Protein AF-A0A4V3GUL8-F1 (afdb_monomer_lite)

Secondary structure (DSSP, 8-state):
-PPEEETTEEE---------TT-EETTEETTB-B-TTSPBPBPTTSSB-B---EEEEEEEEETTEEEEEEEE-SSS-EEEEEEEEE-TT--EEEEEEEE---GGGT----EEEEEE-TTS-EEEEE-S---TT----SS------

Structure (mmCIF, N/CA/C/O backbone):
data_AF-A0A4V3GUL8-F1
#
_entry.id   AF-A0A4V3GUL8-F1
#
loop_
_atom_site.group_PDB
_atom_site.id
_atom_site.type_symbol
_atom_site.label_atom_id
_atom_site.label_alt_id
_atom_site.label_comp_id
_atom_site.label_asym_id
_atom_site.label_entity_id
_atom_site.label_seq_id
_atom_site.pdbx_PDB_ins_code
_atom_site.Cartn_x
_atom_site.Cartn_y
_atom_site.Cartn_z
_atom_site.occupancy
_atom_site.B_iso_or_equiv
_atom_site.auth_seq_id
_atom_site.auth_comp_id
_atom_site.auth_asym_id
_atom_site.auth_atom_id
_atom_site.pdbx_PDB_model_num
ATOM 1 N N . MET A 1 1 ? 7.166 2.038 24.867 1.00 62.81 1 MET A N 1
ATOM 2 C CA . MET A 1 1 ? 6.695 3.409 24.592 1.00 62.81 1 MET A CA 1
ATOM 3 C C . MET A 1 1 ? 6.409 4.070 25.927 1.00 62.81 1 MET A C 1
ATOM 5 O O . MET A 1 1 ? 5.939 3.372 26.817 1.00 62.81 1 MET A O 1
ATOM 9 N N . SER A 1 2 ? 6.728 5.353 26.085 1.00 74.81 2 SER A N 1
ATOM 10 C CA . SER A 1 2 ? 6.256 6.121 27.245 1.00 74.81 2 SER A CA 1
ATOM 11 C C . SER A 1 2 ? 4.749 6.377 27.100 1.00 74.81 2 SER A C 1
ATOM 13 O O . SER A 1 2 ? 4.298 6.517 25.961 1.00 74.81 2 SER A O 1
ATOM 15 N N . PRO A 1 3 ? 3.969 6.400 28.195 1.00 84.88 3 PRO A N 1
ATOM 16 C CA . PRO A 1 3 ? 2.542 6.706 28.131 1.00 84.88 3 PRO A CA 1
ATOM 17 C C . PRO A 1 3 ? 2.310 8.129 27.612 1.00 84.88 3 PRO A C 1
ATOM 19 O O . PRO A 1 3 ? 3.169 9.003 27.753 1.00 84.88 3 PRO A O 1
ATOM 22 N N . VAL A 1 4 ? 1.147 8.347 27.000 1.00 90.06 4 VAL A N 1
ATOM 23 C CA . VAL A 1 4 ? 0.673 9.680 26.612 1.00 90.06 4 VAL A CA 1
ATOM 24 C C . VAL A 1 4 ? -0.334 10.132 27.655 1.00 90.06 4 VAL A C 1
ATOM 26 O O . VAL A 1 4 ? -1.290 9.415 27.928 1.00 90.06 4 VAL A O 1
ATOM 29 N N . THR A 1 5 ? -0.141 11.317 28.222 1.00 92.31 5 THR A N 1
ATOM 30 C CA . THR A 1 5 ? -1.098 11.888 29.172 1.00 92.31 5 THR A CA 1
ATOM 31 C C . THR A 1 5 ? -2.194 12.640 28.414 1.00 92.31 5 THR A C 1
ATOM 33 O O . THR A 1 5 ? -1.900 13.588 27.684 1.00 92.31 5 THR A O 1
ATOM 36 N N . ILE A 1 6 ? -3.452 12.233 28.593 1.00 90.56 6 ILE A N 1
ATOM 37 C CA . ILE A 1 6 ? -4.645 12.884 28.030 1.00 90.56 6 ILE A CA 1
ATOM 38 C C . ILE A 1 6 ? -5.516 13.321 29.206 1.00 90.56 6 ILE A C 1
ATOM 40 O O . ILE A 1 6 ? -5.841 12.507 30.062 1.00 90.56 6 ILE A O 1
ATOM 44 N N . ASP A 1 7 ? -5.825 14.616 29.297 1.00 93.56 7 ASP A N 1
ATOM 45 C CA . ASP A 1 7 ? -6.615 15.207 30.392 1.00 93.56 7 ASP A CA 1
ATOM 46 C C . ASP A 1 7 ? -6.123 14.856 31.815 1.00 93.56 7 ASP A C 1
ATOM 48 O O . ASP A 1 7 ? -6.884 14.845 32.779 1.00 93.56 7 ASP A O 1
ATOM 52 N N . GLY A 1 8 ? -4.815 14.615 31.964 1.00 92.69 8 GLY A N 1
ATOM 53 C CA . GLY A 1 8 ? -4.186 14.257 33.239 1.00 92.69 8 GLY A CA 1
ATOM 54 C C . GLY A 1 8 ? -4.165 12.757 33.551 1.00 92.69 8 GLY A C 1
ATOM 55 O O . GLY A 1 8 ? -3.617 12.380 34.585 1.00 92.69 8 GLY A O 1
ATOM 56 N N . GLU A 1 9 ? -4.697 11.908 32.669 1.00 93.31 9 GLU A N 1
ATOM 57 C CA . GLU A 1 9 ? -4.628 10.450 32.782 1.00 93.31 9 GLU A CA 1
ATOM 58 C C . GLU A 1 9 ? -3.582 9.860 31.832 1.00 93.31 9 GLU A C 1
ATOM 60 O O . GLU A 1 9 ? -3.539 10.174 30.639 1.00 93.31 9 GLU A O 1
ATOM 65 N N . ASP A 1 10 ? -2.743 8.967 32.356 1.00 94.06 10 ASP A N 1
ATOM 66 C CA . ASP A 1 10 ? -1.751 8.255 31.557 1.00 94.06 10 ASP A CA 1
ATOM 67 C C . ASP A 1 10 ? -2.411 7.144 30.736 1.00 94.06 10 ASP A C 1
ATOM 69 O O . ASP A 1 10 ? -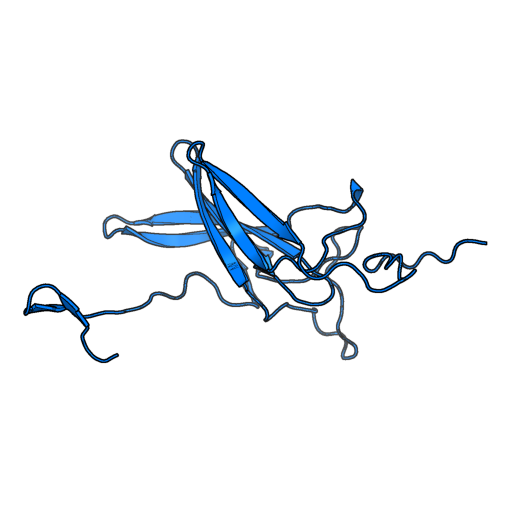2.904 6.146 31.263 1.00 94.06 10 ASP A O 1
ATOM 73 N N . CYS A 1 11 ? -2.365 7.300 29.417 1.00 90.44 11 CYS A N 1
ATOM 74 C CA . CYS A 1 11 ? -2.859 6.338 28.447 1.00 90.44 11 CYS A CA 1
ATOM 75 C C . CYS A 1 11 ? -1.701 5.521 27.862 1.00 90.44 11 CYS A C 1
ATOM 77 O O . CYS A 1 11 ? -0.700 6.060 27.375 1.00 90.44 11 CYS A O 1
ATOM 79 N N . SER A 1 12 ? -1.846 4.193 27.879 1.00 89.62 12 SER A N 1
ATOM 80 C CA . SER A 1 12 ? -0.913 3.299 27.192 1.00 89.62 12 SER A CA 1
ATOM 81 C C . SER A 1 12 ? -1.079 3.437 25.683 1.00 89.62 12 SER A C 1
ATOM 83 O O . SER A 1 12 ? -2.195 3.415 25.167 1.00 89.62 1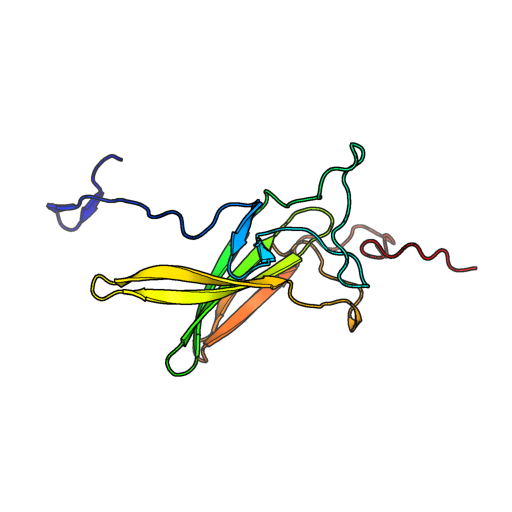2 SER A O 1
ATOM 85 N N . VAL A 1 13 ? 0.040 3.544 24.976 1.00 88.31 13 VAL A N 1
ATOM 86 C CA . VAL A 1 13 ? 0.078 3.605 23.516 1.00 88.31 13 VAL A CA 1
ATOM 87 C C . VAL A 1 13 ? 0.902 2.449 22.963 1.00 88.31 13 VAL A C 1
ATOM 89 O O . VAL A 1 13 ? 1.964 2.091 23.483 1.00 88.31 13 VAL A O 1
ATOM 92 N N . GLY A 1 14 ? 0.391 1.857 21.890 1.00 88.25 14 GLY A N 1
ATOM 93 C CA . GLY A 1 14 ? 0.998 0.742 21.177 1.00 88.25 14 GLY A CA 1
ATOM 94 C C . GLY A 1 14 ? 0.955 0.970 19.673 1.00 88.25 14 GLY A C 1
ATOM 95 O O . GLY A 1 14 ? 0.409 1.960 19.193 1.00 88.25 14 GLY A O 1
ATOM 96 N N . TYR A 1 15 ? 1.546 0.044 18.928 1.00 90.06 15 TYR A N 1
ATOM 97 C CA . TYR A 1 15 ? 1.401 -0.015 17.482 1.00 90.06 15 TYR A CA 1
ATOM 98 C C . TYR A 1 15 ? 1.255 -1.471 17.053 1.00 90.06 15 TYR A C 1
ATOM 100 O O . TYR A 1 15 ? 1.857 -2.367 17.649 1.00 90.06 15 TYR A O 1
ATOM 108 N N . THR A 1 16 ? 0.499 -1.680 15.984 1.00 90.31 16 THR A N 1
ATOM 109 C CA . THR A 1 16 ? 0.440 -2.948 15.262 1.00 90.31 16 THR A CA 1
ATOM 110 C C . THR A 1 16 ? 1.073 -2.720 13.902 1.00 90.31 16 THR A C 1
ATOM 112 O O . THR A 1 16 ? 0.834 -1.702 13.254 1.00 90.31 16 THR A O 1
ATOM 115 N N . THR A 1 17 ? 1.929 -3.645 13.473 1.00 93.56 17 THR A N 1
ATOM 116 C CA . THR A 1 17 ? 2.475 -3.577 12.116 1.00 93.56 17 THR A CA 1
ATOM 117 C C . THR A 1 17 ? 1.383 -4.010 11.146 1.00 93.56 17 THR A C 1
ATOM 119 O O . THR A 1 17 ? 0.949 -5.154 11.217 1.00 93.56 17 THR A O 1
ATOM 122 N N . LEU A 1 18 ? 0.956 -3.113 10.255 1.00 94.19 18 LEU A N 1
ATOM 123 C CA . LEU A 1 18 ? -0.026 -3.445 9.222 1.00 94.19 18 LEU A CA 1
ATOM 124 C C . LEU A 1 18 ? 0.593 -4.356 8.152 1.00 94.19 18 LEU A C 1
ATOM 126 O O . LEU A 1 18 ? 0.075 -5.431 7.885 1.00 94.19 18 LEU A O 1
ATOM 130 N N . ALA A 1 19 ? 1.712 -3.932 7.566 1.00 96.19 19 ALA A N 1
ATOM 131 C CA . ALA A 1 19 ? 2.499 -4.690 6.597 1.00 96.19 19 ALA A CA 1
ATOM 132 C C . ALA A 1 19 ? 3.957 -4.217 6.633 1.00 96.19 19 ALA A C 1
ATOM 134 O O . ALA A 1 19 ? 4.239 -3.068 6.987 1.00 96.19 19 ALA A O 1
ATOM 135 N N . ARG A 1 20 ? 4.881 -5.089 6.240 1.00 96.88 20 ARG A N 1
ATOM 136 C CA . ARG A 1 20 ? 6.279 -4.767 5.951 1.00 96.88 20 ARG A CA 1
ATOM 137 C C . ARG A 1 20 ? 6.565 -5.025 4.482 1.00 96.88 20 ARG A C 1
ATOM 139 O O . ARG A 1 20 ? 6.003 -5.926 3.864 1.00 96.88 20 ARG A O 1
ATOM 146 N N . SER A 1 21 ? 7.474 -4.240 3.923 1.00 97.19 21 SER A N 1
ATOM 147 C CA . SER A 1 21 ? 8.053 -4.529 2.616 1.00 97.19 21 SER A CA 1
ATOM 148 C C . SER A 1 21 ? 8.549 -5.973 2.565 1.00 97.19 21 SER A C 1
ATOM 150 O O . SER A 1 21 ? 9.226 -6.426 3.488 1.00 97.19 21 SER A O 1
ATOM 152 N N . SER A 1 22 ? 8.256 -6.666 1.467 1.00 97.31 22 SER A N 1
ATOM 153 C CA . SER A 1 22 ? 8.524 -8.098 1.252 1.00 97.31 22 SER A CA 1
ATOM 154 C C . SER A 1 22 ? 7.539 -9.077 1.900 1.00 97.31 22 SER A C 1
ATOM 156 O O . SER A 1 22 ? 7.661 -10.278 1.652 1.00 97.31 22 SER A O 1
ATOM 158 N N . ASP A 1 23 ? 6.547 -8.618 2.669 1.00 98.25 23 ASP A N 1
ATOM 159 C CA . ASP A 1 23 ? 5.487 -9.507 3.153 1.00 98.25 23 ASP A CA 1
ATOM 160 C C . ASP A 1 23 ? 4.710 -10.103 1.969 1.00 98.25 23 ASP A C 1
ATOM 162 O O . ASP A 1 23 ? 4.349 -9.403 1.018 1.00 98.25 23 ASP A O 1
ATOM 166 N N . LEU A 1 24 ? 4.420 -11.405 2.033 1.00 98.06 24 LEU A N 1
ATOM 167 C CA . LEU A 1 24 ? 3.557 -12.077 1.066 1.00 98.06 24 LEU A CA 1
ATOM 168 C C . LEU A 1 24 ? 2.098 -11.964 1.522 1.00 98.06 24 LEU A C 1
ATOM 170 O O . LEU A 1 24 ? 1.671 -12.669 2.435 1.00 98.06 24 LEU A O 1
ATOM 174 N N . ILE A 1 25 ? 1.322 -11.103 0.864 1.00 98.50 25 ILE A N 1
ATOM 175 C CA . ILE A 1 25 ? -0.060 -10.784 1.240 1.00 98.50 25 ILE A CA 1
ATOM 176 C C . ILE A 1 25 ? -0.988 -11.166 0.088 1.00 98.50 25 ILE A C 1
ATOM 178 O O . ILE A 1 25 ? -0.916 -10.604 -1.006 1.00 98.50 25 ILE A O 1
ATOM 182 N N . GLY A 1 26 ? -1.861 -12.149 0.316 1.00 97.31 26 GLY A N 1
ATOM 183 C CA . GLY A 1 26 ? -2.791 -12.637 -0.709 1.00 97.31 26 GLY A CA 1
ATOM 184 C C . GLY A 1 26 ? -2.106 -13.133 -1.990 1.00 97.31 26 GLY A C 1
ATOM 185 O O . GLY A 1 26 ? -2.684 -13.034 -3.067 1.00 97.31 26 GLY A O 1
ATOM 186 N N . GLY A 1 27 ? -0.866 -13.628 -1.888 1.00 97.06 27 GLY A N 1
ATOM 187 C CA . GLY A 1 27 ? -0.073 -14.109 -3.026 1.00 97.06 27 GLY A CA 1
ATOM 188 C C . GLY A 1 27 ? 0.771 -13.044 -3.736 1.00 97.06 27 GLY A C 1
ATOM 189 O O . GLY A 1 27 ? 1.531 -13.395 -4.636 1.00 97.06 27 GLY A O 1
ATOM 190 N N . THR A 1 28 ? 0.701 -11.779 -3.316 1.00 97.75 28 THR A N 1
ATOM 191 C CA . THR A 1 28 ? 1.519 -10.684 -3.857 1.00 97.75 28 THR A CA 1
ATOM 192 C C . THR A 1 28 ? 2.565 -10.248 -2.836 1.00 97.75 28 THR A C 1
ATOM 194 O O . THR A 1 28 ? 2.257 -10.096 -1.656 1.00 97.75 28 THR A O 1
ATOM 197 N N . VAL A 1 29 ? 3.798 -10.008 -3.286 1.00 98.06 29 VAL A N 1
ATOM 198 C CA . VAL A 1 29 ? 4.843 -9.398 -2.452 1.00 98.06 29 VAL A CA 1
ATOM 199 C C . VAL A 1 29 ? 4.543 -7.905 -2.297 1.00 98.06 29 VAL A C 1
ATOM 201 O O . VAL A 1 29 ? 4.515 -7.155 -3.280 1.00 98.06 29 VAL A O 1
ATOM 204 N N . PHE A 1 30 ? 4.286 -7.474 -1.065 1.00 98.50 30 PHE A N 1
ATOM 205 C CA . PHE A 1 30 ? 4.012 -6.078 -0.754 1.00 98.50 30 PHE A CA 1
ATOM 206 C C . PHE A 1 30 ? 5.245 -5.211 -1.017 1.00 98.50 30 PHE A C 1
ATOM 208 O O . PHE A 1 30 ? 6.371 -5.582 -0.675 1.00 98.50 30 PHE A O 1
ATOM 215 N N . ALA A 1 31 ? 5.009 -4.049 -1.626 1.00 97.56 31 ALA A N 1
ATOM 216 C CA . ALA A 1 31 ? 6.025 -3.076 -2.014 1.00 97.56 31 ALA A CA 1
ATOM 217 C C . ALA A 1 31 ? 7.045 -3.536 -3.077 1.00 97.56 31 ALA A C 1
ATOM 219 O O . ALA A 1 31 ? 8.036 -2.844 -3.310 1.00 97.56 31 ALA A O 1
ATOM 220 N N . ALA A 1 32 ? 6.810 -4.655 -3.770 1.00 97.31 32 ALA A N 1
ATOM 221 C CA . ALA A 1 32 ? 7.601 -5.029 -4.941 1.00 97.31 32 ALA A CA 1
ATOM 222 C C . ALA A 1 32 ? 7.383 -4.035 -6.098 1.00 97.31 32 ALA A C 1
ATOM 224 O O . ALA A 1 32 ? 6.269 -3.798 -6.563 1.00 97.31 32 ALA A O 1
ATOM 225 N N . LEU A 1 33 ? 8.459 -3.441 -6.596 1.00 95.62 33 LEU A N 1
ATOM 226 C CA . LEU A 1 33 ? 8.376 -2.461 -7.671 1.00 95.62 33 LEU A CA 1
ATOM 227 C C . LEU A 1 33 ? 8.222 -3.178 -9.009 1.00 95.62 33 LEU A C 1
ATOM 229 O O . LEU A 1 33 ? 8.940 -4.135 -9.294 1.00 95.62 33 LEU A O 1
ATOM 233 N N . THR A 1 34 ? 7.280 -2.725 -9.834 1.00 94.19 34 THR A N 1
ATOM 234 C CA . THR A 1 34 ? 6.958 -3.353 -11.121 1.00 94.19 34 THR A CA 1
ATOM 235 C C . THR A 1 34 ? 7.280 -2.433 -12.294 1.00 94.19 34 THR A C 1
ATOM 237 O O . THR A 1 34 ? 7.283 -1.208 -12.169 1.00 94.19 34 THR A O 1
ATOM 240 N N . ASP A 1 35 ? 7.616 -3.031 -13.434 1.00 92.38 35 ASP A N 1
ATOM 241 C CA . ASP A 1 35 ? 7.779 -2.329 -14.699 1.00 92.38 35 ASP A CA 1
ATOM 242 C C . ASP A 1 35 ? 6.425 -2.090 -15.390 1.00 92.38 35 ASP A C 1
ATOM 244 O O . ASP A 1 35 ? 5.365 -2.504 -14.920 1.00 92.38 35 ASP A O 1
ATOM 248 N N . ARG A 1 36 ? 6.456 -1.442 -16.560 1.00 91.44 36 ARG A N 1
ATOM 249 C CA . ARG A 1 36 ? 5.251 -1.152 -17.355 1.00 91.44 36 ARG A CA 1
ATOM 250 C C . ARG A 1 36 ? 4.455 -2.386 -17.803 1.00 91.44 36 ARG A C 1
ATOM 252 O O . ARG A 1 36 ? 3.358 -2.221 -18.318 1.00 91.44 36 ARG A O 1
ATOM 259 N N . ALA A 1 37 ? 5.045 -3.579 -17.739 1.00 92.62 37 ALA A N 1
ATOM 260 C CA . ALA A 1 37 ? 4.398 -4.841 -18.080 1.00 92.62 37 ALA A CA 1
ATOM 261 C C . ALA A 1 37 ? 3.882 -5.567 -16.824 1.00 92.62 37 ALA A C 1
ATOM 263 O O . ALA A 1 37 ? 3.446 -6.714 -16.917 1.00 92.62 37 ALA A O 1
ATOM 264 N N . GLY A 1 38 ? 3.959 -4.926 -15.652 1.00 91.25 38 GLY A N 1
ATOM 265 C CA . GLY A 1 38 ? 3.585 -5.503 -14.366 1.00 91.25 38 GLY A CA 1
ATOM 266 C C . GLY A 1 38 ? 4.598 -6.518 -13.832 1.00 91.25 38 GLY A C 1
ATOM 267 O O . GLY A 1 38 ? 4.300 -7.227 -12.872 1.00 91.25 38 GLY A O 1
ATOM 268 N N . LYS A 1 39 ? 5.791 -6.627 -14.431 1.00 94.38 39 LYS A N 1
ATOM 269 C CA . LYS A 1 39 ? 6.822 -7.561 -13.973 1.00 94.38 39 LYS A CA 1
ATOM 270 C C . LYS A 1 39 ? 7.654 -6.915 -12.872 1.00 94.38 39 LYS A C 1
ATOM 272 O O . LYS A 1 39 ? 8.055 -5.764 -12.995 1.00 94.38 39 LYS A O 1
ATOM 277 N N . VAL A 1 40 ? 7.963 -7.675 -11.822 1.00 95.00 40 VAL A N 1
ATOM 278 C CA . VAL A 1 40 ? 8.841 -7.206 -10.742 1.00 95.00 40 VAL A CA 1
ATOM 279 C C . VAL A 1 40 ? 10.215 -6.819 -11.298 1.00 95.00 40 VAL A C 1
ATOM 281 O O . VAL A 1 40 ? 10.866 -7.597 -12.005 1.00 95.00 40 VAL A O 1
ATOM 284 N N . VAL A 1 41 ? 10.634 -5.597 -10.977 1.00 94.25 41 VAL A N 1
ATOM 285 C CA . VAL A 1 41 ? 11.950 -5.047 -11.295 1.00 94.25 41 VAL A CA 1
ATOM 286 C C . VAL A 1 41 ? 12.994 -5.771 -10.462 1.00 94.25 41 VAL A C 1
ATOM 288 O O . VAL A 1 41 ? 12.761 -6.099 -9.302 1.00 94.25 41 VAL A O 1
ATOM 291 N N . LYS A 1 42 ? 14.154 -6.035 -11.061 1.00 94.25 42 LYS A N 1
ATOM 292 C CA . LYS A 1 42 ? 15.279 -6.668 -10.377 1.00 94.25 42 LYS A CA 1
ATOM 293 C C . LYS A 1 42 ? 16.313 -5.627 -9.970 1.00 94.25 42 LYS A C 1
ATOM 295 O O . LYS A 1 42 ? 16.601 -4.715 -10.744 1.00 94.25 42 LYS A O 1
ATOM 300 N N . SER A 1 43 ? 16.869 -5.793 -8.778 1.00 90.44 43 SER A N 1
ATOM 301 C CA . SER A 1 43 ? 18.074 -5.093 -8.332 1.00 90.44 43 SER A CA 1
ATOM 302 C C . SER A 1 43 ? 19.302 -5.604 -9.104 1.00 90.44 43 SER A C 1
ATOM 304 O O . SER A 1 43 ? 19.239 -6.631 -9.784 1.00 90.44 43 SER A O 1
ATOM 306 N N . GLU A 1 44 ? 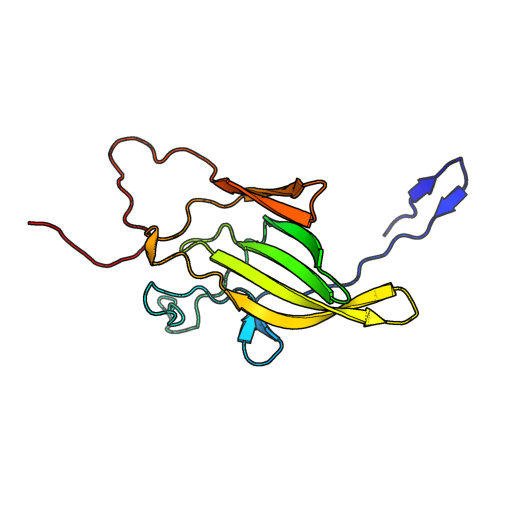20.434 -4.902 -9.002 1.00 91.31 44 GLU A N 1
ATOM 307 C CA . GLU A 1 44 ? 21.682 -5.270 -9.697 1.00 91.31 44 GLU A CA 1
ATOM 308 C C . GLU A 1 44 ? 22.183 -6.677 -9.324 1.00 91.31 44 GLU A C 1
ATOM 310 O O . GLU A 1 44 ? 22.713 -7.398 -10.167 1.00 91.31 44 GLU A O 1
ATOM 315 N N . ASP A 1 45 ? 21.938 -7.106 -8.086 1.00 94.12 45 ASP A N 1
ATOM 316 C CA . ASP A 1 45 ? 22.266 -8.441 -7.575 1.00 94.12 45 ASP A CA 1
ATOM 317 C C . ASP A 1 45 ? 21.272 -9.545 -8.005 1.00 94.12 45 ASP A C 1
ATOM 319 O O . ASP A 1 45 ? 21.425 -10.708 -7.629 1.00 94.12 45 ASP A O 1
ATOM 323 N N . GLY A 1 46 ? 20.251 -9.199 -8.796 1.00 94.38 46 GLY A N 1
ATOM 324 C CA . GLY A 1 46 ? 19.215 -10.114 -9.275 1.00 94.38 46 GLY A CA 1
ATOM 325 C C . GLY A 1 46 ? 18.065 -10.369 -8.293 1.00 94.38 46 GLY A C 1
ATOM 326 O O . GLY A 1 46 ? 17.123 -11.090 -8.647 1.00 94.38 46 GLY A O 1
ATOM 327 N N . SER A 1 47 ? 18.100 -9.780 -7.093 1.00 94.44 47 SER A N 1
ATOM 328 C CA . SER A 1 47 ? 16.983 -9.821 -6.142 1.00 94.44 47 SER A CA 1
ATOM 329 C C . SER A 1 47 ? 15.775 -9.026 -6.652 1.00 94.44 47 SER A C 1
ATOM 331 O O . SER A 1 47 ? 15.893 -8.193 -7.554 1.00 94.44 47 SER A O 1
ATOM 333 N N . ASP A 1 48 ? 14.587 -9.303 -6.107 1.00 95.56 48 ASP A N 1
ATOM 334 C CA . ASP A 1 48 ? 13.414 -8.461 -6.355 1.00 95.56 48 ASP A CA 1
ATOM 335 C C . ASP A 1 48 ? 13.646 -7.067 -5.772 1.00 95.56 48 ASP A C 1
ATOM 337 O O . ASP A 1 48 ? 14.077 -6.913 -4.630 1.00 95.56 48 ASP A O 1
ATOM 341 N N . HIS A 1 49 ? 13.350 -6.043 -6.564 1.00 95.00 49 HIS A N 1
ATOM 342 C CA . HIS A 1 49 ? 13.469 -4.666 -6.129 1.00 95.00 49 HIS A CA 1
ATOM 343 C C . HIS A 1 49 ? 12.223 -4.292 -5.325 1.00 95.00 49 HIS A C 1
ATOM 345 O O . HIS A 1 49 ? 11.159 -4.015 -5.882 1.00 95.00 49 HIS A O 1
ATOM 351 N N . VAL A 1 50 ? 12.347 -4.338 -4.002 1.00 97.12 50 VAL A N 1
ATOM 352 C CA . VAL A 1 50 ? 11.265 -4.038 -3.063 1.00 97.12 50 VAL A CA 1
ATOM 353 C C . VAL A 1 50 ? 11.524 -2.679 -2.425 1.00 97.12 50 VAL A C 1
ATOM 355 O O . VAL A 1 50 ? 12.605 -2.425 -1.897 1.00 97.12 50 VAL A O 1
ATOM 358 N N . SER A 1 51 ? 10.529 -1.801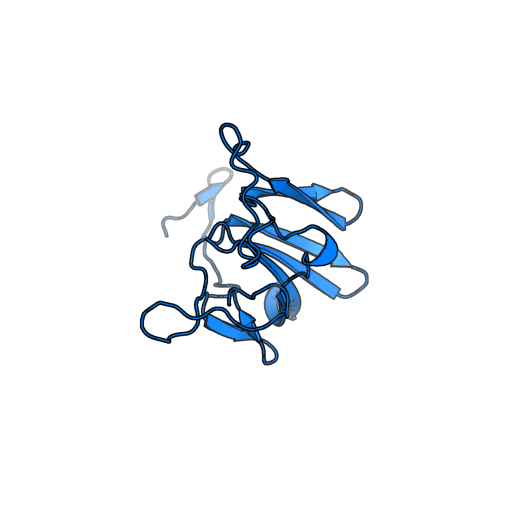 -2.479 1.00 95.88 51 SER A N 1
ATOM 359 C CA . SER A 1 51 ? 10.588 -0.482 -1.857 1.00 95.88 51 SER A CA 1
ATOM 360 C C . SER A 1 51 ? 10.617 -0.594 -0.336 1.00 95.88 51 SER A C 1
ATOM 362 O O . SER A 1 51 ? 9.869 -1.377 0.250 1.00 95.88 51 SER A O 1
ATOM 364 N N . VAL A 1 52 ? 11.447 0.225 0.305 1.00 95.69 52 VAL A N 1
ATOM 365 C CA . VAL A 1 52 ? 11.464 0.439 1.763 1.00 95.69 52 VAL A CA 1
ATOM 366 C C . VAL A 1 52 ? 11.010 1.852 2.145 1.00 95.69 52 VAL A C 1
ATOM 368 O O . VAL A 1 52 ? 11.027 2.205 3.320 1.00 95.69 52 VAL A O 1
ATOM 371 N N . ASP A 1 53 ? 10.568 2.632 1.157 1.00 95.31 53 ASP A N 1
ATOM 372 C CA . ASP A 1 53 ? 10.244 4.055 1.283 1.00 95.31 53 ASP A CA 1
ATOM 373 C C . ASP A 1 53 ? 8.721 4.236 1.315 1.00 95.31 53 ASP A C 1
ATOM 375 O O . ASP A 1 53 ? 8.130 4.851 0.427 1.00 95.31 53 ASP A O 1
ATOM 379 N N . ALA A 1 54 ? 8.061 3.611 2.294 1.00 95.25 54 ALA A N 1
ATOM 380 C CA . ALA A 1 54 ? 6.638 3.841 2.518 1.00 95.25 54 ALA A CA 1
ATOM 381 C C . ALA A 1 54 ? 6.417 5.257 3.053 1.00 95.25 54 ALA A C 1
ATOM 383 O O . ALA A 1 54 ? 7.058 5.651 4.028 1.00 95.25 54 ALA A O 1
ATOM 384 N N . ASP A 1 55 ? 5.489 5.977 2.433 1.00 93.88 55 ASP A N 1
ATOM 385 C CA . ASP A 1 55 ? 5.133 7.340 2.821 1.00 93.88 55 ASP A CA 1
ATOM 386 C C . ASP A 1 55 ? 3.657 7.395 3.252 1.00 93.88 55 ASP A C 1
ATOM 388 O O . ASP A 1 55 ? 3.262 6.702 4.198 1.00 93.88 55 ASP A O 1
ATOM 392 N N . SER A 1 56 ? 2.801 8.152 2.560 1.00 94.44 56 SER A N 1
ATOM 393 C CA . SER A 1 56 ? 1.393 8.265 2.930 1.00 94.44 56 SER A CA 1
ATOM 394 C C . SER A 1 56 ? 0.642 6.934 2.854 1.00 94.44 56 SER A C 1
ATOM 396 O O . SER A 1 56 ? 0.736 6.170 1.888 1.00 94.44 56 SER A O 1
ATOM 398 N N . ILE A 1 57 ? -0.189 6.697 3.873 1.00 95.88 57 ILE A N 1
ATOM 399 C CA . ILE A 1 57 ? -1.178 5.624 3.898 1.00 95.88 57 ILE A CA 1
ATOM 400 C C . ILE A 1 57 ? -2.557 6.235 4.125 1.00 95.88 57 ILE A C 1
ATOM 402 O O . ILE A 1 57 ? -2.780 6.983 5.074 1.00 95.88 57 ILE A O 1
ATOM 406 N N . SER A 1 58 ? -3.504 5.886 3.262 1.00 96.44 58 SER A N 1
ATOM 407 C CA . SER A 1 58 ? -4.930 6.148 3.462 1.00 96.44 58 SER A CA 1
ATOM 408 C C . SER A 1 58 ? -5.648 4.884 3.900 1.00 96.44 58 SER A C 1
ATOM 410 O O . SER A 1 58 ? -5.296 3.807 3.432 1.00 96.44 58 SER A O 1
ATOM 412 N N . LEU A 1 59 ? -6.676 5.030 4.734 1.00 97.25 59 LEU A N 1
ATOM 413 C CA . LEU A 1 59 ? -7.671 3.996 5.020 1.00 97.25 59 LEU A CA 1
ATOM 414 C C . LEU A 1 59 ? -9.008 4.450 4.434 1.00 97.25 59 LEU A C 1
ATOM 416 O O . LEU A 1 59 ? -9.420 5.580 4.675 1.00 97.25 59 LEU A O 1
ATOM 420 N N . LEU A 1 60 ? -9.638 3.588 3.641 1.00 97.88 60 LEU A N 1
ATOM 421 C CA . LEU A 1 60 ? -10.869 3.863 2.906 1.00 97.88 60 LEU A CA 1
ATOM 422 C C . LEU A 1 60 ? -11.935 2.831 3.268 1.00 97.88 60 LEU A C 1
ATOM 424 O O . LEU A 1 60 ? -11.679 1.627 3.191 1.00 97.88 60 LEU A O 1
ATOM 428 N N . HIS A 1 61 ? -13.137 3.295 3.585 1.00 97.75 61 HIS A N 1
ATOM 429 C CA . HIS A 1 61 ? -14.306 2.455 3.832 1.00 97.75 61 HIS A CA 1
ATOM 430 C C . HIS A 1 61 ? -15.181 2.401 2.576 1.00 97.75 61 HIS A C 1
ATOM 432 O O . HIS A 1 61 ? -15.871 3.360 2.236 1.00 97.75 61 HIS A O 1
ATOM 438 N N . ILE A 1 62 ? -15.164 1.270 1.866 1.00 96.44 62 ILE A N 1
ATOM 439 C CA . ILE A 1 62 ? -15.879 1.092 0.596 1.00 96.44 62 ILE A CA 1
ATOM 440 C C . ILE A 1 62 ? -16.891 -0.044 0.739 1.00 96.44 62 ILE A C 1
ATOM 442 O O . ILE A 1 62 ? -16.553 -1.226 0.638 1.00 96.44 62 ILE A O 1
ATOM 446 N N . GLY A 1 63 ? -18.153 0.323 0.970 1.00 95.50 63 GLY A N 1
ATOM 447 C CA . GLY A 1 63 ? -19.184 -0.641 1.357 1.00 95.50 63 GLY A CA 1
ATOM 448 C C . GLY A 1 63 ? -18.799 -1.323 2.670 1.00 95.50 63 GLY A C 1
ATOM 449 O O . GLY A 1 63 ? -18.406 -0.650 3.618 1.00 95.50 63 GLY A O 1
ATOM 450 N N . ASP A 1 64 ? -18.843 -2.654 2.695 1.00 96.19 64 ASP A N 1
ATOM 451 C CA . ASP A 1 64 ? -18.488 -3.452 3.880 1.00 96.19 64 ASP A CA 1
ATOM 452 C C . ASP A 1 64 ? -16.984 -3.779 3.967 1.00 96.19 64 ASP A C 1
ATOM 454 O O . ASP A 1 64 ? -16.567 -4.601 4.782 1.00 96.19 64 ASP A O 1
ATOM 458 N N . LYS A 1 65 ? -16.158 -3.192 3.094 1.00 97.44 65 LYS A N 1
ATOM 459 C CA . LYS A 1 65 ? -14.719 -3.471 3.009 1.00 97.44 65 LYS A CA 1
ATOM 460 C C . LYS A 1 65 ? -13.891 -2.265 3.423 1.00 97.44 65 LYS A C 1
ATOM 462 O O . LYS A 1 65 ? -14.269 -1.119 3.183 1.00 97.44 65 LYS A O 1
ATOM 467 N N . ILE A 1 66 ? -12.715 -2.552 3.971 1.00 98.50 66 ILE A N 1
ATOM 468 C CA . ILE A 1 66 ? -11.691 -1.557 4.277 1.00 98.50 66 ILE A CA 1
ATOM 469 C C . ILE A 1 66 ? -10.532 -1.761 3.308 1.00 98.50 66 ILE A C 1
ATOM 471 O O . ILE A 1 66 ? -10.058 -2.882 3.118 1.00 98.50 66 ILE A O 1
ATOM 475 N N . PHE A 1 67 ? -10.064 -0.676 2.704 1.00 98.44 67 PHE A N 1
ATOM 476 C CA . PHE A 1 67 ? -8.891 -0.678 1.842 1.00 98.44 67 PHE A CA 1
ATOM 477 C C . PHE A 1 67 ? -7.839 0.282 2.372 1.00 98.44 67 PHE A C 1
ATOM 479 O O . PHE A 1 67 ? -8.175 1.364 2.844 1.00 98.44 67 PHE A O 1
ATOM 486 N N . SER A 1 68 ? -6.565 -0.075 2.236 1.00 98.12 68 SER A N 1
ATOM 487 C CA . SER A 1 68 ? -5.477 0.887 2.360 1.00 98.12 68 SER A CA 1
ATOM 488 C C . SER A 1 68 ? -4.899 1.250 1.003 1.00 98.12 68 SER A C 1
ATOM 490 O O . SER A 1 68 ? -4.711 0.370 0.163 1.00 98.12 68 SER A O 1
ATOM 492 N N . VAL A 1 69 ? -4.558 2.524 0.812 1.00 98.31 69 VAL A N 1
ATOM 493 C CA . VAL A 1 69 ? -3.704 2.978 -0.298 1.00 98.31 69 VAL A CA 1
ATOM 494 C C . VAL A 1 69 ? -2.378 3.425 0.291 1.00 98.31 69 VAL A C 1
ATOM 496 O O . VAL A 1 69 ? -2.375 4.342 1.106 1.00 98.31 69 VAL A O 1
ATOM 499 N N . THR A 1 70 ? -1.278 2.786 -0.099 1.00 97.88 70 THR A N 1
ATOM 500 C CA . THR A 1 70 ? 0.073 3.086 0.397 1.00 97.88 70 THR A CA 1
ATOM 501 C C . THR A 1 70 ? 0.931 3.652 -0.721 1.00 97.88 70 THR A C 1
ATOM 503 O O . THR A 1 70 ? 1.046 3.031 -1.779 1.00 97.88 70 THR A O 1
ATOM 506 N N . HIS A 1 71 ? 1.544 4.807 -0.482 1.00 97.25 71 HIS A N 1
ATOM 507 C CA . HIS A 1 71 ? 2.562 5.401 -1.345 1.00 97.25 71 HIS A CA 1
ATOM 508 C C . HIS A 1 71 ? 3.926 4.776 -1.085 1.00 97.25 71 HIS A C 1
ATOM 510 O O . HIS A 1 71 ? 4.265 4.460 0.054 1.00 97.25 71 HIS A O 1
ATOM 516 N N . LEU A 1 72 ? 4.695 4.603 -2.158 1.00 96.25 72 LEU A N 1
ATOM 517 C CA . LEU A 1 72 ? 6.070 4.123 -2.129 1.00 96.25 72 LEU A CA 1
ATOM 518 C C . LEU A 1 72 ? 6.948 5.107 -2.911 1.00 96.25 72 LEU A C 1
ATOM 520 O O . LEU A 1 72 ? 6.919 5.134 -4.149 1.00 96.25 72 LEU A O 1
ATOM 524 N N . GLU A 1 73 ? 7.737 5.897 -2.186 1.00 92.81 73 GLU A N 1
ATOM 525 C CA . GLU A 1 73 ? 8.545 7.014 -2.698 1.00 92.81 73 GLU A CA 1
ATOM 526 C C . GLU A 1 73 ? 9.899 6.568 -3.313 1.00 92.81 73 GLU A C 1
ATOM 528 O O . GLU A 1 73 ? 10.804 7.362 -3.582 1.00 92.81 73 GLU A O 1
ATOM 533 N N . SER A 1 74 ? 10.054 5.269 -3.583 1.00 87.75 74 SER A N 1
ATOM 534 C CA . SER A 1 74 ? 11.277 4.673 -4.141 1.00 87.75 74 SER A CA 1
ATOM 535 C C . SER A 1 74 ? 11.499 4.980 -5.632 1.00 87.75 74 SER A C 1
ATOM 537 O O . SER A 1 74 ? 10.818 5.782 -6.266 1.00 87.75 74 SER A O 1
ATOM 539 N N . ARG A 1 75 ? 12.509 4.371 -6.266 1.00 85.88 75 ARG A N 1
ATOM 540 C CA . ARG A 1 75 ? 12.761 4.538 -7.708 1.00 85.88 75 ARG A CA 1
ATOM 541 C C . ARG A 1 75 ? 12.975 3.167 -8.369 1.00 85.88 75 ARG A C 1
ATOM 543 O O . ARG A 1 75 ? 14.073 2.648 -8.229 1.00 85.88 75 ARG A O 1
ATOM 550 N N . PRO A 1 76 ? 12.015 2.610 -9.145 1.00 86.62 76 PRO A N 1
ATOM 551 C CA . PRO A 1 76 ? 10.684 3.133 -9.500 1.00 86.62 76 PRO A CA 1
ATOM 552 C C . PRO A 1 76 ? 9.744 3.434 -8.320 1.00 86.62 76 PRO A C 1
ATOM 554 O O . PRO A 1 76 ? 9.906 2.871 -7.247 1.00 86.62 76 PRO A O 1
ATOM 557 N N . ARG A 1 77 ? 8.764 4.320 -8.541 1.00 89.75 77 ARG A N 1
ATOM 558 C CA . ARG A 1 77 ? 7.701 4.657 -7.578 1.00 89.75 77 ARG A CA 1
ATOM 559 C C . ARG A 1 77 ? 6.522 3.710 -7.746 1.00 89.75 77 ARG A C 1
ATOM 561 O O . ARG A 1 77 ? 6.293 3.220 -8.852 1.00 89.75 77 ARG A O 1
ATOM 568 N N . ALA A 1 78 ? 5.737 3.525 -6.693 1.00 94.56 78 ALA A N 1
ATOM 569 C CA . ALA A 1 78 ? 4.504 2.752 -6.766 1.00 94.56 78 ALA A CA 1
ATOM 570 C C . ALA A 1 78 ? 3.448 3.271 -5.783 1.00 94.56 78 ALA A C 1
ATOM 572 O O . ALA A 1 78 ? 3.753 3.964 -4.816 1.00 94.56 78 ALA A O 1
ATOM 573 N N . MET A 1 79 ? 2.197 2.888 -6.025 1.00 97.06 79 MET A N 1
ATOM 574 C CA . MET A 1 79 ? 1.180 2.833 -4.979 1.00 97.06 79 MET A CA 1
ATOM 575 C C . MET A 1 79 ? 0.644 1.417 -4.895 1.00 97.06 79 MET A C 1
ATOM 577 O O . MET A 1 79 ? 0.520 0.738 -5.916 1.00 97.06 79 MET A O 1
ATOM 581 N N . TYR A 1 80 ? 0.294 0.990 -3.692 1.00 98.00 80 TYR A N 1
ATOM 582 C CA . TYR A 1 80 ? -0.335 -0.297 -3.439 1.00 98.00 80 TYR A CA 1
ATOM 583 C C . TYR A 1 80 ? -1.735 -0.108 -2.872 1.00 98.00 80 TYR A C 1
ATOM 585 O O . TYR A 1 80 ? -1.953 0.761 -2.032 1.00 98.00 80 TYR A O 1
ATOM 593 N N . VAL A 1 81 ? -2.669 -0.949 -3.316 1.00 98.38 81 VAL A N 1
ATOM 594 C CA . VAL A 1 81 ? -3.995 -1.085 -2.709 1.00 98.38 81 VAL A CA 1
ATOM 595 C C . VAL A 1 81 ? -4.054 -2.425 -1.998 1.00 98.38 81 VAL A C 1
ATOM 597 O O . VAL A 1 81 ? -3.873 -3.464 -2.638 1.00 98.38 81 VAL A O 1
ATOM 600 N N . SER A 1 82 ? -4.340 -2.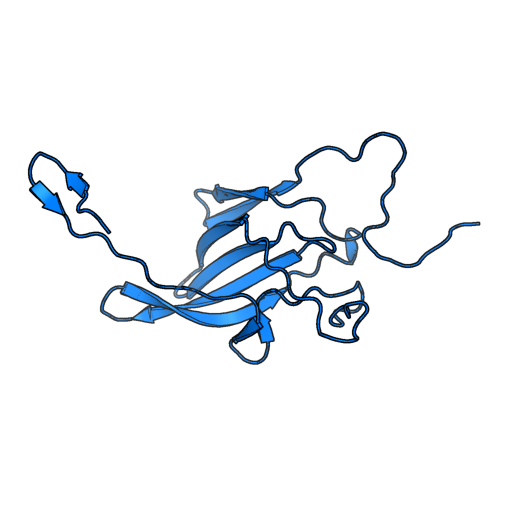400 -0.699 1.00 98.69 82 SER A N 1
ATOM 601 C CA . SER A 1 82 ? -4.545 -3.607 0.103 1.00 98.69 82 SER A CA 1
ATOM 602 C C . SER A 1 82 ? -5.975 -3.668 0.618 1.00 98.69 82 SER A C 1
ATOM 604 O O . SER A 1 82 ? -6.484 -2.669 1.113 1.00 98.69 82 SER A O 1
ATOM 606 N N . GLU A 1 83 ? -6.620 -4.829 0.528 1.00 98.69 83 GLU A N 1
ATOM 607 C CA . GLU A 1 83 ? -7.855 -5.088 1.277 1.00 98.69 83 GLU A CA 1
ATOM 608 C C . GLU A 1 83 ? -7.483 -5.495 2.704 1.00 98.69 83 GLU A C 1
ATOM 610 O O . GLU A 1 83 ? -6.575 -6.309 2.897 1.00 98.69 83 GLU A O 1
ATOM 615 N N . LEU A 1 84 ? -8.184 -4.941 3.691 1.00 98.56 84 LEU A N 1
ATOM 616 C CA . LEU A 1 84 ? -7.974 -5.207 5.108 1.00 98.56 84 LEU A CA 1
ATOM 617 C C . LEU A 1 84 ? -9.203 -5.902 5.703 1.00 98.56 84 LEU A C 1
ATOM 619 O O . LEU A 1 84 ? -10.338 -5.486 5.471 1.00 98.56 84 LEU A O 1
ATOM 623 N N . ALA A 1 85 ? -8.967 -6.932 6.510 1.00 98.19 85 ALA A N 1
ATOM 624 C CA . ALA A 1 85 ? -9.959 -7.473 7.426 1.00 98.19 85 ALA A CA 1
ATOM 625 C C . ALA A 1 85 ? -9.837 -6.772 8.781 1.00 98.19 85 ALA A C 1
ATOM 627 O O . ALA A 1 85 ? -8.723 -6.528 9.248 1.00 98.19 85 ALA A O 1
ATOM 628 N N . GLN A 1 86 ? -10.978 -6.483 9.405 1.00 97.62 86 GLN A N 1
ATOM 629 C CA . GLN A 1 86 ? -11.051 -5.980 10.772 1.00 97.62 86 GLN A CA 1
ATOM 630 C C . GLN A 1 86 ? -11.664 -7.048 11.679 1.00 97.62 86 GLN A C 1
ATOM 632 O O . GLN A 1 86 ? -12.717 -7.598 11.349 1.00 97.62 86 GLN A O 1
ATOM 637 N N . ASP A 1 87 ? -11.001 -7.364 12.790 1.00 97.00 87 ASP A N 1
ATOM 638 C CA . ASP A 1 87 ? -11.543 -8.285 13.792 1.00 97.00 87 ASP A CA 1
ATOM 639 C C . ASP A 1 87 ? -12.488 -7.583 14.788 1.00 97.00 87 ASP A C 1
ATOM 641 O O . ASP A 1 87 ? -12.739 -6.380 14.704 1.00 97.00 87 ASP A O 1
ATOM 645 N N . ALA A 1 88 ? -13.042 -8.351 15.732 1.00 97.44 88 ALA A N 1
ATOM 646 C CA . ALA A 1 88 ? -13.984 -7.841 16.731 1.00 97.44 88 ALA A CA 1
ATOM 647 C C . ALA A 1 88 ? -13.368 -6.810 17.697 1.00 97.44 88 ALA A C 1
ATOM 649 O O . ALA A 1 88 ? -14.106 -6.004 18.261 1.00 97.44 88 ALA A O 1
ATOM 650 N N . ASP A 1 89 ? -12.042 -6.820 17.857 1.00 94.06 89 ASP A N 1
ATOM 651 C CA . ASP A 1 89 ? -11.292 -5.883 18.699 1.00 94.06 89 ASP A CA 1
ATOM 652 C C . ASP A 1 89 ? -10.822 -4.650 17.900 1.00 94.06 89 ASP A C 1
ATOM 654 O O . ASP A 1 89 ? -10.198 -3.739 18.445 1.00 94.06 89 ASP A O 1
ATOM 658 N N . GLY A 1 90 ? -11.141 -4.595 16.602 1.00 93.56 90 GLY A N 1
ATOM 659 C CA . GLY A 1 90 ? -10.801 -3.499 15.705 1.00 93.56 90 GLY A CA 1
ATOM 660 C C . GLY A 1 90 ? -9.427 -3.622 15.041 1.00 93.56 90 GLY A C 1
ATOM 661 O O . GLY A 1 90 ? -9.045 -2.701 14.312 1.00 93.56 90 GLY A O 1
ATOM 662 N N . ASN A 1 91 ? -8.695 -4.727 15.234 1.00 95.06 91 ASN A N 1
ATOM 663 C CA . ASN A 1 91 ? -7.377 -4.913 14.627 1.00 95.06 91 ASN A CA 1
ATOM 664 C C . ASN A 1 91 ? -7.499 -5.118 13.118 1.00 95.06 91 ASN A C 1
ATOM 666 O O . ASN A 1 91 ? -8.318 -5.907 12.648 1.00 95.06 91 ASN A O 1
ATOM 670 N N . LEU A 1 92 ? -6.634 -4.441 12.364 1.00 97.25 92 LEU A N 1
ATOM 671 C CA . LEU A 1 92 ? -6.588 -4.522 10.908 1.00 97.25 92 LEU A CA 1
ATOM 672 C C . LEU A 1 92 ? -5.503 -5.495 10.449 1.00 97.25 92 LEU A C 1
ATOM 674 O O . LEU A 1 92 ? -4.350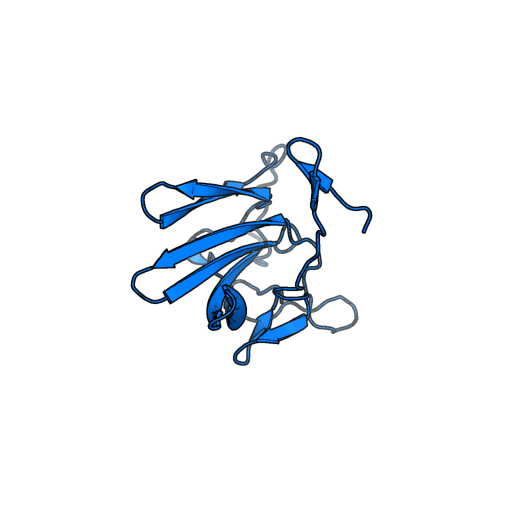 -5.383 10.860 1.00 97.25 92 LEU A O 1
ATOM 678 N N . THR A 1 93 ? -5.865 -6.411 9.553 1.00 97.81 93 THR A N 1
ATOM 679 C CA . THR A 1 93 ? -4.940 -7.356 8.912 1.00 97.81 93 THR A CA 1
ATOM 680 C C . THR A 1 93 ? -5.101 -7.300 7.393 1.00 97.81 93 THR A C 1
ATOM 682 O O . THR A 1 93 ? -6.218 -7.487 6.906 1.00 97.81 93 THR A O 1
ATOM 685 N N . PRO A 1 94 ? -4.031 -7.085 6.609 1.00 98.06 94 PRO A N 1
ATOM 686 C CA . PRO A 1 94 ? -4.112 -7.170 5.156 1.00 98.06 94 PRO A CA 1
ATOM 687 C C . PRO A 1 94 ? -4.423 -8.594 4.691 1.00 98.06 94 PRO A C 1
ATOM 689 O O . PRO A 1 94 ? -3.739 -9.542 5.070 1.00 98.06 94 PRO A O 1
ATOM 692 N N . VAL A 1 95 ? -5.430 -8.746 3.830 1.00 98.25 95 VAL A N 1
ATOM 693 C CA . VAL A 1 95 ? -5.822 -10.051 3.262 1.00 98.25 95 VAL A CA 1
ATOM 694 C C . VAL A 1 95 ? -5.413 -10.207 1.802 1.00 98.25 95 VAL A C 1
ATOM 696 O O . VAL A 1 95 ? -5.165 -11.316 1.335 1.00 98.25 95 VAL A O 1
ATOM 699 N N . SER A 1 96 ? -5.305 -9.099 1.072 1.00 98.69 96 SER A N 1
ATOM 700 C CA . SER A 1 96 ? -4.768 -9.072 -0.287 1.00 98.69 96 SER A CA 1
ATOM 701 C C . SER A 1 96 ? -4.092 -7.740 -0.556 1.00 98.69 96 SER A C 1
ATOM 703 O O . SER A 1 96 ? -4.422 -6.737 0.075 1.00 98.69 96 SER A O 1
ATOM 705 N N . THR A 1 97 ? -3.141 -7.728 -1.486 1.00 98.69 97 THR A N 1
ATOM 706 C CA . THR A 1 97 ? -2.487 -6.498 -1.920 1.00 98.69 97 THR A CA 1
ATOM 707 C C . THR A 1 97 ? -2.118 -6.556 -3.394 1.00 98.69 97 THR A C 1
ATOM 709 O O . THR A 1 97 ? -1.872 -7.633 -3.946 1.00 98.69 97 THR A O 1
ATOM 712 N N . ARG A 1 98 ? -2.090 -5.396 -4.050 1.00 97.81 98 ARG A N 1
ATOM 713 C CA . ARG A 1 98 ? -1.653 -5.263 -5.443 1.00 97.81 98 ARG A CA 1
ATOM 714 C C . ARG A 1 98 ? -1.106 -3.865 -5.733 1.00 97.81 98 ARG A C 1
ATOM 716 O O . ARG A 1 98 ? -1.629 -2.896 -5.176 1.00 97.81 98 ARG A O 1
ATOM 723 N N . PRO A 1 99 ? -0.128 -3.736 -6.644 1.00 97.00 99 PRO A N 1
ATOM 724 C CA . PRO A 1 99 ? 0.252 -2.434 -7.168 1.00 97.00 99 PRO A CA 1
ATOM 725 C C . PRO A 1 99 ? -0.901 -1.813 -7.976 1.00 97.00 99 PRO A C 1
ATOM 727 O O . PRO A 1 99 ? -1.732 -2.513 -8.569 1.00 97.00 99 PRO A O 1
ATOM 730 N N . VAL A 1 100 ? -0.955 -0.485 -7.993 1.00 95.62 100 VAL A N 1
ATOM 731 C CA . VAL A 1 100 ? -1.798 0.293 -8.908 1.00 95.62 100 VAL A CA 1
ATOM 732 C C . VAL A 1 100 ? -1.082 0.414 -10.250 1.00 95.62 100 VAL A C 1
ATOM 734 O O . VAL A 1 100 ? 0.099 0.758 -10.298 1.00 95.62 100 VAL A O 1
ATOM 737 N N . ASP A 1 101 ? -1.800 0.141 -11.336 1.00 93.69 101 ASP A N 1
ATOM 738 C CA . ASP A 1 101 ? -1.270 0.263 -12.691 1.00 93.69 101 ASP A CA 1
ATOM 739 C C . ASP A 1 101 ? -1.375 1.713 -13.188 1.00 93.69 101 ASP A C 1
ATOM 741 O O . ASP A 1 101 ? -2.467 2.231 -13.418 1.00 93.69 101 ASP A O 1
ATOM 745 N N . PHE A 1 102 ? -0.219 2.360 -13.347 1.00 91.88 102 PHE A N 1
ATOM 746 C CA . PHE A 1 102 ? -0.080 3.700 -13.926 1.00 91.88 102 PHE A CA 1
ATOM 747 C C . PHE A 1 102 ? 0.563 3.672 -15.323 1.00 91.88 102 PHE A C 1
ATOM 749 O O . PHE A 1 102 ? 1.026 4.705 -15.813 1.00 91.88 102 PHE A O 1
ATOM 756 N N . SER A 1 103 ? 0.649 2.506 -15.971 1.00 90.75 103 SER A N 1
ATOM 757 C CA . SER A 1 103 ? 1.385 2.332 -17.231 1.00 90.75 103 SER A CA 1
ATOM 758 C C . SER A 1 103 ? 0.843 3.202 -18.371 1.00 90.75 103 SER A C 1
ATOM 760 O O . SER A 1 103 ? 1.638 3.772 -19.125 1.00 90.75 103 SER A O 1
ATOM 762 N N . ASP A 1 104 ? -0.475 3.401 -18.433 1.00 91.06 104 ASP A N 1
ATOM 763 C CA . ASP A 1 104 ? -1.139 4.290 -19.398 1.00 91.06 104 ASP A CA 1
ATOM 764 C C . ASP A 1 104 ? -0.770 5.776 -19.220 1.00 91.06 104 ASP A C 1
ATOM 766 O O . ASP A 1 104 ? -0.871 6.560 -20.164 1.00 91.06 104 ASP A O 1
ATOM 770 N N . TYR A 1 105 ? -0.285 6.161 -18.035 1.00 87.69 105 TYR A N 1
ATOM 771 C CA . TYR A 1 105 ? 0.111 7.532 -17.687 1.00 87.69 105 TYR A CA 1
ATOM 772 C C . TYR A 1 105 ? 1.632 7.726 -17.654 1.00 87.69 105 TYR A C 1
ATOM 774 O O . TYR A 1 105 ? 2.122 8.801 -17.319 1.00 87.69 105 TYR A O 1
ATOM 782 N N . GLY A 1 106 ? 2.396 6.699 -18.039 1.00 86.75 106 GLY A N 1
ATOM 783 C CA . GLY A 1 106 ? 3.856 6.745 -18.021 1.00 86.75 106 GLY A CA 1
ATOM 784 C C . GLY A 1 106 ? 4.466 6.548 -16.634 1.00 86.75 106 GLY A C 1
ATOM 785 O O . GLY A 1 106 ? 5.644 6.848 -16.464 1.00 86.75 106 GLY A O 1
ATOM 786 N N . GLY A 1 107 ? 3.698 6.018 -15.678 1.00 87.75 107 GLY A N 1
ATOM 787 C CA . GLY A 1 107 ? 4.129 5.761 -14.308 1.00 87.75 107 GLY A CA 1
ATOM 788 C C . GLY A 1 107 ? 3.756 6.878 -13.336 1.00 87.75 107 GLY A C 1
ATOM 789 O O . GLY A 1 107 ? 2.919 7.724 -13.627 1.00 87.75 107 GLY A O 1
ATOM 790 N N . LEU A 1 108 ? 4.380 6.833 -12.163 1.00 87.88 108 LEU A N 1
ATOM 791 C CA . LEU A 1 108 ? 4.123 7.735 -11.046 1.00 87.88 108 LEU A CA 1
ATOM 792 C C . LEU A 1 108 ? 5.385 8.527 -10.695 1.00 87.88 108 LEU A C 1
ATOM 794 O O . LEU A 1 108 ? 6.501 7.985 -10.774 1.00 87.88 108 LEU A O 1
ATOM 798 N N . TRP A 1 109 ? 5.211 9.781 -10.283 1.00 86.69 109 TRP A N 1
ATOM 799 C CA . TRP A 1 109 ? 6.275 10.672 -9.840 1.00 86.69 109 TRP A CA 1
ATOM 800 C C . TRP A 1 109 ? 6.178 10.952 -8.337 1.00 86.69 109 TRP A C 1
ATOM 802 O O . TRP A 1 109 ? 5.152 11.405 -7.861 1.00 86.69 109 TRP A O 1
ATOM 812 N N . VAL A 1 110 ? 7.252 10.644 -7.604 1.00 87.12 110 VAL A N 1
ATOM 813 C CA . VAL A 1 110 ? 7.487 10.953 -6.177 1.00 87.12 110 VAL A CA 1
ATOM 814 C C . VAL A 1 110 ? 6.193 11.092 -5.339 1.00 87.12 110 VAL A C 1
ATOM 816 O O . VAL A 1 110 ? 5.836 12.201 -4.943 1.00 87.12 110 VAL A O 1
ATOM 819 N N . PRO A 1 111 ? 5.428 10.001 -5.132 1.00 90.81 111 PRO A N 1
ATOM 820 C CA . PRO A 1 111 ? 4.220 10.044 -4.329 1.00 90.81 111 PRO A CA 1
ATOM 821 C C . PRO A 1 111 ? 4.631 10.150 -2.861 1.00 90.81 111 PRO A C 1
ATOM 823 O O . PRO A 1 111 ? 5.270 9.244 -2.332 1.00 90.81 111 PRO A O 1
ATOM 826 N N . CYS A 1 112 ? 4.296 11.269 -2.239 1.00 90.50 112 CYS A N 1
ATOM 827 C CA . CYS A 1 112 ? 4.730 11.588 -0.883 1.00 90.50 112 CYS A CA 1
ATOM 828 C C . CYS A 1 112 ? 3.495 11.707 0.011 1.00 90.50 112 CYS A C 1
ATOM 830 O O . CYS A 1 112 ? 3.036 10.742 0.624 1.00 90.50 112 CYS A O 1
ATOM 832 N N . ALA A 1 113 ? 2.861 12.877 -0.013 1.00 88.31 113 ALA A N 1
ATOM 833 C CA . ALA A 1 113 ? 1.683 13.142 0.789 1.00 88.31 113 ALA A CA 1
ATOM 834 C C . ALA A 1 113 ? 0.386 12.598 0.166 1.00 88.31 113 ALA A C 1
ATOM 836 O O . ALA A 1 113 ? 0.202 12.505 -1.054 1.00 88.31 113 ALA A O 1
ATOM 837 N N . GLY A 1 114 ? -0.572 12.313 1.044 1.00 89.69 114 GLY A N 1
ATOM 838 C CA . GLY A 1 114 ? -1.902 11.860 0.676 1.00 89.69 114 GLY A CA 1
ATOM 839 C C . GLY A 1 114 ? -2.935 12.152 1.758 1.00 89.69 114 GLY A C 1
ATOM 840 O O . GLY A 1 114 ? -2.607 12.370 2.924 1.00 89.69 114 GLY A O 1
ATOM 841 N N . SER A 1 115 ? -4.202 12.181 1.358 1.00 93.06 115 SER A N 1
ATOM 842 C CA . SER A 1 115 ? -5.348 12.405 2.238 1.00 93.06 115 SER A CA 1
ATOM 843 C C . SER A 1 115 ? -6.566 11.618 1.762 1.00 93.06 115 SER A C 1
ATOM 845 O O . SER A 1 115 ? -6.644 11.195 0.606 1.00 93.06 115 SER A O 1
ATOM 847 N N . VAL A 1 116 ? -7.530 11.435 2.661 1.00 95.62 116 VAL A N 1
ATOM 848 C CA . VAL A 1 116 ? -8.829 10.833 2.349 1.00 95.62 116 VAL A CA 1
ATOM 849 C C . VAL A 1 116 ? -9.859 11.944 2.214 1.00 95.62 116 VAL A C 1
ATOM 851 O O . VAL A 1 116 ? -9.983 12.802 3.089 1.00 95.62 116 VAL A O 1
ATOM 854 N N . THR A 1 117 ? -10.595 11.956 1.105 1.00 93.62 117 THR A N 1
ATOM 855 C CA . THR A 1 117 ? -11.685 12.918 0.916 1.00 93.62 117 THR A CA 1
ATOM 856 C C . THR A 1 117 ? -12.929 12.487 1.701 1.00 93.62 117 THR A C 1
ATOM 858 O O . THR A 1 117 ? -13.110 11.296 1.951 1.00 93.62 117 THR A O 1
ATOM 861 N N . PRO A 1 118 ? -13.878 13.402 1.991 1.00 95.75 118 PRO A N 1
ATOM 862 C CA . PRO A 1 118 ? -15.152 13.047 2.631 1.00 95.75 118 PRO A CA 1
ATOM 863 C C . PRO A 1 118 ? -16.030 12.055 1.848 1.00 95.75 118 PRO A C 1
ATOM 865 O O . PRO A 1 118 ? -17.107 11.697 2.313 1.00 95.75 118 PRO A O 1
ATOM 868 N N . ARG A 1 119 ? -15.630 11.668 0.629 1.00 93.12 119 ARG A N 1
ATOM 869 C CA . ARG A 1 119 ? -16.322 10.683 -0.211 1.00 93.12 119 ARG A CA 1
ATOM 870 C C . ARG A 1 119 ? -15.538 9.374 -0.348 1.00 93.12 119 ARG A C 1
ATOM 872 O O . ARG A 1 119 ? -15.732 8.677 -1.337 1.00 93.12 119 ARG A O 1
ATOM 879 N N . GLU A 1 120 ? -14.657 9.064 0.607 1.00 94.88 120 GLU A N 1
ATOM 880 C CA . GLU A 1 120 ? -13.880 7.814 0.644 1.00 94.88 120 GLU A CA 1
ATOM 881 C C . GLU A 1 120 ? -13.021 7.610 -0.613 1.00 94.88 120 GLU A C 1
ATOM 883 O O . GLU A 1 120 ? -12.861 6.508 -1.136 1.00 94.88 120 GLU A O 1
ATOM 888 N N . THR A 1 121 ? -12.445 8.701 -1.122 1.00 93.81 121 THR A N 1
ATOM 889 C CA . THR A 1 121 ? -11.452 8.638 -2.199 1.00 93.81 121 THR A CA 1
ATOM 890 C C . THR A 1 121 ? -10.085 9.029 -1.670 1.00 93.81 121 THR A C 1
ATOM 892 O O . THR A 1 121 ? -9.959 9.984 -0.902 1.00 93.81 121 THR A O 1
ATOM 895 N N . HIS A 1 122 ? -9.050 8.344 -2.139 1.00 95.69 122 HIS A N 1
ATOM 896 C CA . HIS A 1 122 ? -7.674 8.753 -1.902 1.00 95.69 122 HIS A CA 1
ATOM 897 C C . HIS A 1 122 ? -7.302 9.941 -2.804 1.00 95.69 122 HIS A C 1
ATOM 899 O O . HIS A 1 122 ? -7.536 9.905 -4.013 1.00 95.69 122 HIS A O 1
ATOM 905 N N . LEU A 1 123 ? -6.715 10.982 -2.217 1.00 94.31 123 LEU A N 1
ATOM 906 C CA . LEU A 1 123 ? -6.094 12.106 -2.911 1.00 94.31 123 LEU A CA 1
ATOM 907 C C . LEU A 1 123 ? -4.601 12.108 -2.574 1.00 94.31 123 LEU A C 1
ATOM 909 O O . LEU A 1 123 ? -4.238 12.440 -1.448 1.00 94.31 123 LEU A O 1
ATOM 913 N N . GLY A 1 124 ? -3.761 11.746 -3.541 1.00 91.12 124 GLY A N 1
ATOM 914 C CA . GLY A 1 124 ? -2.301 11.760 -3.422 1.00 91.12 124 GLY A CA 1
ATOM 915 C C . GLY A 1 124 ? -1.665 12.909 -4.201 1.00 91.12 124 GLY A C 1
ATOM 916 O O . GLY A 1 124 ? -2.254 13.402 -5.166 1.00 91.12 124 GLY A O 1
ATOM 917 N N . SER A 1 125 ? -0.464 13.321 -3.797 1.00 87.81 125 SER A N 1
ATOM 918 C CA . SER A 1 125 ? 0.343 14.318 -4.507 1.00 87.81 125 SER A CA 1
ATOM 919 C C . SER A 1 125 ? 1.662 13.739 -5.002 1.00 87.81 125 SER A C 1
ATOM 921 O O . SER A 1 125 ? 2.329 13.009 -4.272 1.00 87.81 125 SER A O 1
ATOM 923 N N . GLU A 1 126 ? 2.059 14.150 -6.202 1.00 88.69 126 GLU A N 1
ATOM 924 C CA . GLU A 1 126 ? 3.419 13.988 -6.713 1.00 88.69 126 GLU A CA 1
ATOM 925 C C . GLU A 1 126 ? 4.271 15.189 -6.263 1.00 88.69 126 GLU A C 1
ATOM 927 O O . GLU A 1 126 ? 3.877 16.341 -6.475 1.00 88.69 126 GLU A O 1
ATOM 932 N N . GLU A 1 127 ? 5.413 14.944 -5.619 1.00 78.81 127 GLU A N 1
ATOM 933 C CA . GLU A 1 127 ? 6.303 15.990 -5.097 1.00 78.81 127 GLU A CA 1
ATOM 934 C C . GLU A 1 127 ? 7.452 16.324 -6.063 1.00 78.81 127 GLU A C 1
ATOM 936 O O . GLU A 1 127 ? 7.803 15.534 -6.935 1.00 78.81 127 GLU A O 1
ATOM 941 N N . TYR A 1 128 ? 8.052 17.506 -5.876 1.00 77.50 128 TYR A N 1
ATOM 942 C CA . TYR A 1 128 ? 9.226 18.036 -6.577 1.00 77.50 128 TYR A CA 1
ATOM 943 C C . TYR A 1 128 ? 9.088 17.998 -8.101 1.00 77.50 128 TYR A C 1
ATOM 945 O O . TYR A 1 128 ? 9.340 16.957 -8.710 1.00 77.50 128 TYR A O 1
ATOM 953 N N . PRO A 1 129 ? 8.754 19.117 -8.773 1.00 64.31 129 PRO A N 1
ATOM 954 C CA . PRO A 1 129 ? 8.726 19.110 -10.229 1.00 64.31 129 PRO A CA 1
ATOM 955 C C . PRO A 1 129 ? 10.080 18.629 -10.755 1.00 64.31 129 PRO A C 1
ATOM 957 O O . PRO A 1 129 ? 11.125 19.016 -10.231 1.00 64.31 129 PRO A O 1
ATOM 960 N N . ALA A 1 130 ? 10.066 17.771 -11.776 1.00 62.97 130 ALA A N 1
ATOM 961 C CA . ALA A 1 130 ? 11.301 17.350 -12.416 1.00 62.97 130 ALA A CA 1
ATOM 962 C C . ALA A 1 130 ? 12.066 18.603 -12.877 1.00 62.97 130 ALA A C 1
ATOM 964 O O . ALA A 1 130 ? 11.589 19.350 -13.735 1.00 62.97 130 ALA A O 1
ATOM 965 N N . GLU A 1 131 ? 13.229 18.860 -12.279 1.00 50.91 131 GLU A N 1
ATOM 966 C CA . GLU A 1 131 ? 14.103 19.962 -12.678 1.00 50.91 131 GLU A CA 1
ATOM 967 C C . GLU A 1 131 ? 14.412 19.847 -14.188 1.00 50.91 131 GLU A C 1
ATOM 969 O O . GLU A 1 131 ? 14.766 18.776 -14.684 1.00 50.91 131 GLU A O 1
ATOM 974 N N . GLY A 1 132 ? 14.211 20.955 -14.915 1.00 45.78 132 GLY A N 1
ATOM 975 C CA . GLY A 1 132 ? 14.526 21.218 -16.330 1.00 45.78 132 GLY A CA 1
ATOM 976 C C . GLY A 1 132 ? 14.773 20.034 -17.282 1.00 45.78 132 GLY A C 1
ATOM 977 O O . GLY A 1 132 ? 15.815 19.393 -17.254 1.00 45.78 132 GLY A O 1
ATOM 978 N N . SER A 1 133 ? 13.891 19.837 -18.270 1.00 44.59 133 SER A N 1
ATOM 979 C CA . SER A 1 133 ? 14.045 18.922 -19.430 1.00 44.59 133 SER A CA 1
ATOM 980 C C . SER A 1 133 ? 14.340 17.445 -19.142 1.00 44.59 133 SER A C 1
ATOM 982 O O . SER A 1 133 ? 14.332 16.640 -20.077 1.00 44.59 133 SER A O 1
ATOM 984 N N . ALA A 1 134 ? 14.460 17.047 -17.876 1.00 43.50 134 ALA A N 1
ATOM 985 C CA . ALA A 1 134 ? 14.250 15.684 -17.443 1.00 43.50 134 ALA A CA 1
ATOM 986 C C . ALA A 1 134 ? 12.757 15.359 -17.603 1.00 43.50 134 ALA A C 1
ATOM 988 O O . ALA A 1 134 ? 12.011 15.203 -16.642 1.00 43.50 134 ALA A O 1
ATOM 989 N N . LYS A 1 135 ? 12.316 15.229 -18.863 1.00 40.28 135 LYS A N 1
ATOM 990 C CA . LYS A 1 135 ? 11.231 14.334 -19.259 1.00 40.28 135 LYS A CA 1
ATOM 991 C C . LYS A 1 135 ? 11.681 12.937 -18.843 1.00 40.28 135 LYS A C 1
ATOM 993 O O . LYS A 1 135 ? 12.159 12.155 -19.666 1.00 40.28 135 LYS A O 1
ATOM 998 N N . LEU A 1 136 ? 11.652 12.669 -17.540 1.00 41.12 136 LEU A N 1
ATOM 999 C CA . LEU A 1 136 ? 12.022 11.392 -16.985 1.00 41.12 136 LEU A CA 1
ATOM 1000 C C . LEU A 1 136 ? 10.906 10.458 -17.426 1.00 41.12 136 LEU A C 1
ATOM 1002 O O . LEU A 1 136 ? 9.830 10.412 -16.841 1.00 41.12 136 LEU A O 1
ATOM 1006 N N . ARG A 1 137 ? 11.161 9.742 -18.520 1.00 40.00 137 ARG A N 1
ATOM 1007 C CA . ARG A 1 137 ? 10.529 8.456 -18.774 1.00 40.00 137 ARG A CA 1
ATOM 1008 C C . ARG A 1 137 ? 10.695 7.689 -17.471 1.00 40.00 137 ARG A C 1
ATOM 1010 O O . ARG A 1 137 ? 11.815 7.286 -17.154 1.00 40.00 137 ARG A O 1
ATOM 1017 N N . ALA A 1 138 ? 9.641 7.579 -16.673 1.00 36.53 138 ALA A N 1
ATOM 1018 C CA . ALA A 1 138 ? 9.691 6.784 -15.465 1.00 36.53 138 ALA A CA 1
ATOM 1019 C C . ALA A 1 138 ? 9.917 5.343 -15.932 1.00 36.53 138 ALA A C 1
ATOM 1021 O O . ALA A 1 138 ? 9.010 4.719 -16.460 1.00 36.53 138 ALA A O 1
ATOM 1022 N N . LEU A 1 139 ? 11.177 4.897 -15.894 1.00 36.84 139 LEU A N 1
ATOM 1023 C CA . LEU A 1 139 ? 11.659 3.578 -16.310 1.00 36.84 139 LEU A CA 1
ATOM 1024 C C . LEU A 1 139 ? 10.785 2.855 -17.356 1.00 36.84 139 LEU A C 1
ATOM 1026 O O . LEU A 1 139 ? 10.268 1.765 -17.143 1.00 36.84 139 LEU A O 1
ATOM 1030 N N . THR A 1 140 ? 10.691 3.438 -18.547 1.00 30.97 140 THR A N 1
ATOM 1031 C CA . THR A 1 140 ? 10.483 2.658 -19.765 1.00 30.97 140 THR A CA 1
ATOM 1032 C C . THR A 1 140 ? 11.700 2.897 -20.630 1.00 30.97 140 THR A C 1
ATOM 1034 O O . THR A 1 140 ? 11.925 4.031 -21.062 1.00 30.97 140 THR A O 1
ATOM 1037 N N . ALA A 1 141 ? 12.496 1.850 -20.850 1.00 30.02 141 ALA A N 1
ATOM 1038 C CA . ALA A 1 141 ? 13.546 1.836 -21.854 1.00 30.02 141 ALA A CA 1
ATOM 1039 C C . ALA A 1 141 ? 12.922 2.175 -23.210 1.00 30.02 141 ALA A C 1
ATOM 1041 O O . ALA A 1 141 ? 12.342 1.328 -23.880 1.00 30.02 141 ALA A O 1
ATOM 1042 N N . ILE A 1 142 ? 12.976 3.446 -23.576 1.00 30.41 142 ILE A N 1
ATOM 1043 C CA . ILE A 1 142 ? 12.665 3.931 -24.905 1.00 30.41 142 ILE A CA 1
ATOM 1044 C C . ILE A 1 142 ? 13.665 5.066 -25.112 1.00 30.41 142 ILE A C 1
ATOM 1046 O O . ILE A 1 142 ? 13.720 6.018 -24.340 1.00 30.41 142 ILE A O 1
ATOM 1050 N N . THR A 1 143 ? 14.511 4.937 -26.118 1.00 29.27 143 THR A N 1
ATOM 1051 C CA . THR A 1 143 ? 15.148 6.054 -26.812 1.00 29.27 143 THR A CA 1
ATOM 1052 C C . THR A 1 143 ? 14.165 6.508 -27.901 1.00 29.27 143 THR A C 1
ATOM 1054 O O . THR A 1 143 ? 13.424 5.692 -28.441 1.00 29.27 143 THR A O 1
ATOM 1057 N N . TRP A 1 144 ? 14.056 7.811 -28.167 1.00 24.53 144 TRP A N 1
ATOM 1058 C CA . TRP A 1 144 ? 13.326 8.331 -29.338 1.00 24.53 144 TRP A CA 1
ATOM 1059 C C . TRP A 1 144 ? 14.397 8.791 -30.351 1.00 24.53 144 TRP A C 1
ATOM 1061 O O . TRP A 1 144 ? 15.488 9.145 -29.891 1.00 24.53 144 TRP A O 1
ATOM 1071 N N . PRO A 1 145 ? 14.126 8.713 -31.669 1.00 36.44 145 PRO A N 1
ATOM 1072 C CA . PRO A 1 145 ? 15.050 9.121 -32.728 1.00 36.44 145 PRO A CA 1
ATOM 1073 C C . PRO A 1 145 ? 15.370 10.619 -32.699 1.00 36.44 145 PRO A C 1
ATOM 1075 O O . PRO A 1 145 ? 14.549 11.394 -32.151 1.00 36.44 145 PRO A O 1
#

Radius of gyration: 17.99 Å; chains: 1; bounding box: 42×35×66 Å

pLDDT: mean 87.35, std 18.13, range [24.53, 98.69]

Organism: NCBI:txid364297

Foldseek 3Di:
DFFDADPNDTHDDDDDDQDAQQDQAQNDGPQFDADLVRHFDADPVRHGDGARAWADWDWFDDPPWIWIWIWGQDQVTWIKIFTWDADPVGDTYTRHMDTDNCSVVLGAARWHDWDADPVRDIDIDHDDDDPPPCPPSSPDPDDDD

Sequence (145 aa):
MSPVTIDGEDCSVGYTTLARSSDLIGGTVFAALTDRAGKVVKSEDGSDHVSVDADSISLLHIGDKIFSVTHLESRPRAMYVSELAQDADGNLTPVSTRPVDFSDYGGLWVPCAGSVTPRETHLGSEEYPAEGSAKLRALTAITWP